Protein AF-A0AAV5FCM6-F1 (afdb_monomer_lite)

pLDDT: mean 78.23, std 13.0, range [49.06, 92.81]

Sequence (80 aa):
MAPFFLLQLLLLSQILLCTAIDTINSSTPLSGAQKIVSKGNKFALGFYTPPQGFSDTEQHDNIPVPDTQFYIRRSVTRST

Secondary structure (DSSP, 8-state):
-HHHHHHHHHHHHHHHHT------BTTB---TT-EEE-TTT-EEEEEEPPPTT---S--SS-PPPPS-EEEEEE------

Radius of gyration: 20.33 Å; chains: 1; bounding box: 57×23×48 Å

Foldseek 3Di:
DVVVVVVVVVVVVVVVVPPQDQDADPVRHADDQDWGAPPPRFKIKHKDADPDPPPPPDCPDPDDDDRMDIDIDGDDDPDD

Structure (mmCIF, N/CA/C/O backbone):
data_AF-A0AAV5FCM6-F1
#
_entry.id   AF-A0AAV5FCM6-F1
#
loop_
_atom_site.group_PDB
_atom_site.id
_atom_site.type_symbol
_atom_site.label_atom_id
_atom_site.label_alt_id
_atom_site.label_comp_id
_atom_site.label_asym_id
_atom_site.label_entity_id
_atom_site.label_seq_id
_atom_site.pdbx_PDB_ins_code
_atom_site.Cartn_x
_atom_site.Cartn_y
_atom_site.Cartn_z
_atom_site.occupancy
_atom_site.B_iso_or_equiv
_atom_site.auth_seq_id
_atom_site.auth_comp_id
_atom_site.auth_asym_id
_atom_site.auth_atom_id
_atom_site.pdbx_PDB_model_num
ATOM 1 N N . MET A 1 1 ? -32.421 -11.433 23.338 1.00 61.78 1 MET A N 1
ATOM 2 C CA . MET A 1 1 ? -31.825 -10.075 23.371 1.00 61.78 1 MET A CA 1
ATOM 3 C C . MET A 1 1 ? -30.306 -10.083 23.172 1.00 61.78 1 MET A C 1
ATOM 5 O O . MET A 1 1 ? -29.833 -9.283 22.386 1.00 61.78 1 MET A O 1
ATOM 9 N N . ALA A 1 2 ? -29.549 -11.020 23.758 1.00 73.94 2 ALA A N 1
ATOM 10 C CA . ALA A 1 2 ? -28.092 -11.149 23.571 1.00 73.94 2 ALA A CA 1
ATOM 11 C C . ALA A 1 2 ? -27.542 -11.261 22.120 1.00 73.94 2 ALA A C 1
ATOM 13 O O . ALA A 1 2 ? -26.511 -10.646 21.853 1.00 73.94 2 ALA A O 1
ATOM 14 N N . PRO A 1 3 ? -28.173 -11.974 21.159 1.00 77.88 3 PRO A N 1
ATOM 15 C CA . PRO A 1 3 ? -27.556 -12.175 19.840 1.00 77.88 3 PRO A CA 1
ATOM 16 C C . PRO A 1 3 ? -27.478 -10.890 19.003 1.00 77.88 3 PRO A C 1
ATOM 18 O O . PRO A 1 3 ? -26.544 -10.720 18.226 1.00 77.88 3 PRO A O 1
ATOM 21 N N . PHE A 1 4 ? -28.410 -9.953 19.205 1.00 84.75 4 PHE A N 1
ATOM 22 C CA . PHE A 1 4 ? -28.387 -8.653 18.533 1.00 84.75 4 PHE A CA 1
ATOM 23 C C . PHE A 1 4 ? -27.213 -7.786 19.012 1.00 84.75 4 PHE A C 1
ATOM 25 O O . PHE A 1 4 ? -26.530 -7.173 18.199 1.00 84.75 4 PHE A O 1
ATOM 32 N N . PHE A 1 5 ? -26.918 -7.800 20.318 1.00 86.25 5 PHE A N 1
ATOM 33 C CA . PHE A 1 5 ? -25.773 -7.080 20.884 1.00 86.25 5 PHE A CA 1
ATOM 34 C C . PHE A 1 5 ? -24.431 -7.621 20.378 1.00 86.25 5 PHE A C 1
ATOM 36 O O . PHE A 1 5 ? -23.534 -6.836 20.082 1.00 86.25 5 PHE A O 1
ATOM 43 N N . LEU A 1 6 ? -24.301 -8.943 20.227 1.00 88.31 6 LEU A N 1
ATOM 44 C CA . LEU A 1 6 ? -23.091 -9.561 19.670 1.00 88.31 6 LEU A CA 1
ATOM 45 C C . LEU A 1 6 ? -22.895 -9.198 18.195 1.00 88.31 6 LEU A C 1
ATOM 47 O O . LEU A 1 6 ? -21.784 -8.868 17.789 1.00 88.31 6 LEU A O 1
ATOM 51 N N . LEU A 1 7 ? -23.976 -9.199 17.409 1.00 90.00 7 LEU A N 1
ATOM 52 C CA . LEU A 1 7 ? -23.935 -8.782 16.008 1.00 90.00 7 LEU A CA 1
ATOM 53 C C . LEU A 1 7 ? -23.560 -7.298 15.879 1.00 90.00 7 LEU A C 1
ATOM 55 O O . LEU A 1 7 ? -22.735 -6.937 15.044 1.00 90.00 7 LEU A O 1
ATOM 59 N N . GLN A 1 8 ? -24.117 -6.445 16.741 1.00 88.88 8 GLN A N 1
ATOM 60 C CA . GLN A 1 8 ? -23.790 -5.022 16.795 1.00 88.88 8 GLN A CA 1
ATOM 61 C C . GLN A 1 8 ? -22.305 -4.809 17.129 1.00 88.88 8 GLN A C 1
ATOM 63 O O . GLN A 1 8 ? -21.631 -4.048 16.440 1.00 88.88 8 GLN A O 1
ATOM 68 N N . LEU A 1 9 ? -21.778 -5.513 18.137 1.00 89.38 9 LEU A N 1
ATOM 69 C CA . LEU A 1 9 ? -20.373 -5.423 18.538 1.00 89.38 9 LEU A CA 1
ATOM 70 C C . LEU A 1 9 ? -19.427 -5.898 17.426 1.00 89.38 9 LEU A C 1
ATOM 72 O O . LEU A 1 9 ? -18.414 -5.249 17.173 1.00 89.38 9 LEU A O 1
ATOM 76 N N . LEU A 1 10 ? -19.794 -6.977 16.727 1.00 88.88 10 LEU A N 1
ATOM 77 C CA . LEU A 1 10 ? -19.053 -7.473 15.570 1.00 88.88 10 LEU A CA 1
ATOM 78 C C . LEU A 1 10 ? -19.030 -6.438 14.438 1.00 88.88 10 LEU A C 1
ATOM 80 O O . LEU A 1 10 ? -17.980 -6.190 13.863 1.00 88.88 10 LEU A O 1
ATOM 84 N N . LEU A 1 11 ? -20.150 -5.776 14.131 1.00 86.62 11 LEU A N 1
ATOM 85 C CA . LEU A 1 11 ? -20.163 -4.714 13.117 1.00 86.62 11 LEU A CA 1
ATOM 86 C C . LEU A 1 11 ? -19.266 -3.530 13.511 1.00 86.62 11 LEU A C 1
ATOM 88 O O . LEU A 1 11 ? -18.534 -3.010 12.670 1.00 86.62 11 LEU A O 1
ATOM 92 N N . LEU A 1 12 ? -19.289 -3.118 14.782 1.00 85.12 12 LEU A N 1
ATOM 93 C CA . LEU A 1 12 ? -18.459 -2.015 15.274 1.00 85.12 12 LEU A CA 1
ATOM 94 C C . LEU A 1 12 ? -16.958 -2.346 15.224 1.00 85.12 12 LEU A C 1
ATOM 96 O O . LEU A 1 12 ? -16.162 -1.464 14.895 1.00 85.12 12 LEU A O 1
ATOM 100 N N . SER A 1 13 ? -16.558 -3.596 15.487 1.00 82.00 13 SER A N 1
ATOM 101 C CA . SER A 1 13 ? -15.148 -3.995 15.386 1.00 82.00 13 SER A CA 1
ATOM 102 C C . SER A 1 13 ? -14.630 -3.902 13.953 1.00 82.00 13 SER A C 1
ATOM 104 O O . SER A 1 13 ? -13.527 -3.400 13.741 1.00 82.00 13 SER A O 1
ATOM 106 N N . GLN A 1 14 ? -15.439 -4.295 12.959 1.00 78.62 14 GLN A N 1
ATOM 107 C CA . GLN A 1 14 ? -15.048 -4.188 11.548 1.00 78.62 14 GLN A CA 1
ATOM 108 C C . GLN A 1 14 ? -14.794 -2.733 11.134 1.00 78.62 14 GLN A C 1
ATOM 110 O O . GLN A 1 14 ? -13.872 -2.469 10.367 1.00 78.62 14 GLN A O 1
ATOM 115 N N . ILE A 1 15 ? -15.575 -1.782 11.658 1.00 73.06 15 ILE A N 1
ATOM 116 C CA . ILE A 1 15 ? -15.411 -0.351 11.358 1.00 73.06 15 ILE A CA 1
ATOM 117 C C . ILE A 1 15 ? -14.105 0.187 11.960 1.00 73.06 15 ILE A C 1
ATOM 119 O O . ILE A 1 15 ? -13.402 0.946 11.294 1.00 73.06 15 ILE A O 1
ATOM 123 N N . LEU A 1 16 ? -13.741 -0.241 13.177 1.00 68.19 16 LEU A N 1
ATOM 124 C CA . LEU A 1 16 ? -12.462 0.123 13.804 1.00 68.19 16 LEU A CA 1
ATOM 125 C C . LEU A 1 16 ? -11.253 -0.414 13.017 1.00 68.19 16 LEU A C 1
ATOM 127 O O . LEU A 1 16 ? -10.250 0.283 12.862 1.00 68.19 16 LEU A O 1
ATOM 131 N N . LEU A 1 17 ? -11.363 -1.638 12.49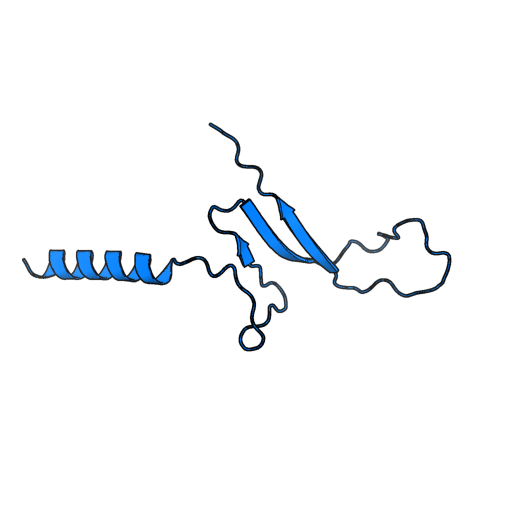8 1.00 64.38 17 LEU A N 1
ATOM 132 C CA . LEU A 1 17 ? -10.332 -2.288 11.682 1.00 64.38 17 LEU A CA 1
ATOM 133 C C . LEU A 1 17 ? -10.207 -1.679 10.275 1.00 64.38 17 LEU A C 1
ATOM 135 O O . LEU A 1 17 ? -9.149 -1.771 9.662 1.00 64.38 17 LEU A O 1
ATOM 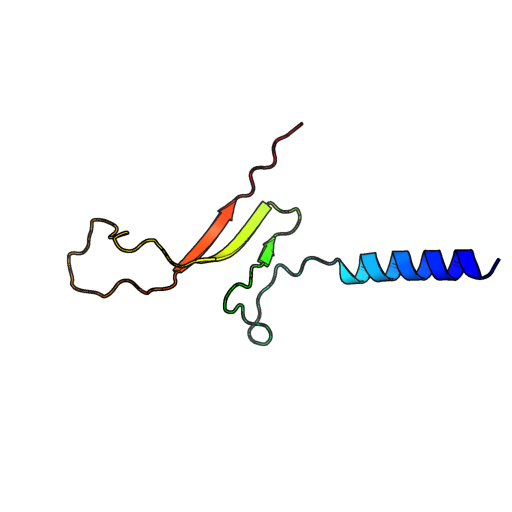139 N N . CYS A 1 18 ? -11.257 -1.032 9.760 1.00 60.69 18 CYS A N 1
ATOM 140 C CA . CYS A 1 18 ? -11.301 -0.503 8.395 1.00 60.69 18 CYS A CA 1
ATOM 141 C C . CYS A 1 18 ? -10.667 0.897 8.240 1.00 60.69 18 CYS A C 1
ATOM 143 O O . CYS A 1 18 ? -10.897 1.583 7.239 1.00 60.69 18 CYS A O 1
ATOM 145 N N . THR A 1 19 ? -9.870 1.348 9.213 1.00 63.44 19 THR A N 1
ATOM 146 C CA . THR A 1 19 ? -9.128 2.607 9.093 1.00 63.44 19 THR A CA 1
ATOM 147 C C . THR A 1 19 ? -8.034 2.455 8.033 1.00 63.44 19 THR A C 1
ATOM 149 O O . THR A 1 19 ? -7.092 1.681 8.180 1.00 63.44 19 THR A O 1
ATOM 152 N N . ALA A 1 20 ? -8.182 3.162 6.909 1.00 65.94 20 ALA A N 1
ATOM 153 C CA . ALA A 1 20 ? -7.173 3.163 5.857 1.00 65.94 20 ALA A CA 1
ATOM 154 C C . ALA A 1 20 ? -5.895 3.828 6.386 1.00 65.94 20 ALA A C 1
ATOM 156 O O . ALA A 1 20 ? -5.869 5.040 6.596 1.00 65.94 20 ALA A O 1
ATOM 157 N N . ILE A 1 21 ? -4.854 3.027 6.613 1.00 75.75 21 ILE A N 1
ATOM 158 C CA . ILE A 1 21 ? -3.520 3.514 6.956 1.00 75.75 21 ILE A CA 1
ATOM 159 C C . ILE A 1 21 ? -2.879 4.014 5.659 1.00 75.75 21 ILE A C 1
ATOM 161 O O . ILE A 1 21 ? -2.469 3.229 4.806 1.00 75.75 21 ILE A O 1
ATOM 165 N N . ASP A 1 22 ? -2.826 5.332 5.497 1.00 83.06 22 ASP A N 1
ATOM 166 C CA . ASP A 1 22 ? -2.206 6.010 4.355 1.00 83.06 22 ASP A CA 1
ATOM 167 C C . ASP A 1 22 ? -0.849 6.643 4.696 1.00 83.06 22 ASP A C 1
ATOM 169 O O . ASP A 1 22 ? -0.299 7.415 3.913 1.00 83.06 22 ASP A O 1
ATOM 173 N N . THR A 1 23 ? -0.292 6.288 5.856 1.00 87.19 23 THR A N 1
ATOM 174 C CA . THR A 1 23 ? 0.991 6.785 6.357 1.00 87.19 23 THR A CA 1
ATOM 175 C C . THR A 1 23 ? 2.021 5.659 6.387 1.00 87.19 23 THR A C 1
ATOM 177 O O . THR A 1 23 ? 1.767 4.603 6.960 1.00 87.19 23 THR A O 1
ATOM 180 N N . ILE A 1 24 ? 3.199 5.906 5.810 1.00 88.50 24 ILE A N 1
ATOM 181 C CA . ILE A 1 24 ? 4.371 5.028 5.913 1.00 88.50 24 ILE A CA 1
ATOM 182 C C . ILE A 1 24 ? 5.290 5.612 6.980 1.00 88.50 24 ILE A C 1
ATOM 184 O O . ILE A 1 24 ? 5.542 6.816 7.002 1.00 88.50 24 ILE A O 1
ATOM 188 N N . ASN A 1 25 ? 5.803 4.760 7.857 1.00 88.25 25 ASN A N 1
ATOM 189 C CA . ASN A 1 25 ? 6.809 5.127 8.844 1.00 88.25 25 ASN A CA 1
ATOM 190 C C . ASN A 1 25 ? 7.950 4.102 8.819 1.00 88.25 25 ASN A C 1
ATOM 192 O O . ASN A 1 25 ? 7.838 3.041 8.204 1.00 88.25 25 ASN A O 1
ATOM 196 N N . SER A 1 26 ? 9.048 4.406 9.508 1.00 89.56 26 SER A N 1
ATOM 197 C CA . SER A 1 26 ? 10.231 3.540 9.512 1.00 89.56 26 SER A CA 1
ATOM 198 C C . SER A 1 26 ? 9.990 2.158 10.132 1.00 89.56 26 SER A C 1
ATOM 200 O O . SER A 1 26 ? 10.730 1.231 9.822 1.00 89.56 26 SER A O 1
ATOM 202 N N . SER A 1 27 ? 8.979 1.995 10.995 1.00 89.56 27 SER A N 1
ATOM 203 C CA . SER A 1 27 ? 8.643 0.702 11.610 1.00 89.56 27 SER A CA 1
ATOM 204 C C . SER A 1 27 ? 7.699 -0.153 10.760 1.00 89.56 27 S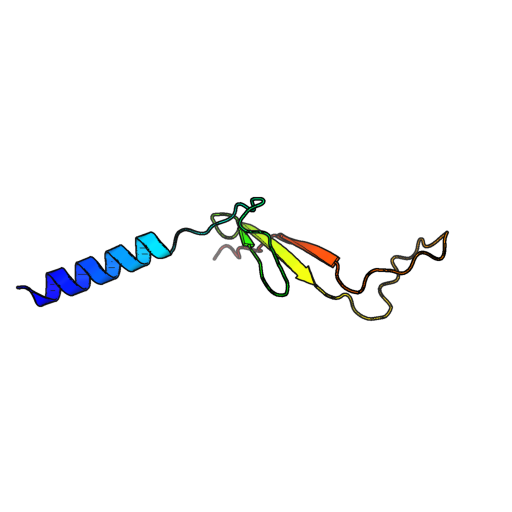ER A C 1
ATOM 206 O O . SER A 1 27 ? 7.609 -1.358 10.979 1.00 89.56 27 SER A O 1
ATOM 208 N N . THR A 1 28 ? 7.020 0.443 9.780 1.00 86.06 28 THR A N 1
ATOM 209 C CA . THR A 1 28 ? 6.102 -0.228 8.849 1.00 86.06 28 THR A CA 1
ATOM 210 C C . THR A 1 28 ? 6.399 0.205 7.408 1.00 86.06 28 THR A C 1
ATOM 212 O O . THR A 1 28 ? 5.605 0.910 6.780 1.00 86.06 28 THR A O 1
ATOM 215 N N . PRO A 1 29 ? 7.576 -0.173 6.872 1.00 88.75 29 PRO A N 1
ATOM 216 C CA . PRO A 1 29 ? 7.953 0.167 5.508 1.00 88.75 29 PRO A CA 1
ATOM 217 C C . PRO A 1 29 ? 7.079 -0.572 4.488 1.00 88.75 29 PRO A C 1
ATOM 219 O O . PRO A 1 29 ? 6.612 -1.686 4.729 1.00 88.75 29 PRO A O 1
ATOM 222 N N . LEU A 1 30 ? 6.904 0.036 3.314 1.00 90.44 30 LEU A N 1
ATOM 223 C CA . LEU A 1 30 ? 6.206 -0.587 2.191 1.00 90.44 30 LEU A CA 1
ATOM 224 C C . LEU A 1 30 ? 7.140 -1.560 1.462 1.00 90.44 30 LEU A C 1
ATOM 226 O O . LEU A 1 30 ? 8.274 -1.200 1.149 1.00 90.44 30 LEU A O 1
ATOM 230 N N . SER A 1 31 ? 6.671 -2.770 1.156 1.00 87.06 31 SER A N 1
ATOM 231 C CA . SER A 1 31 ? 7.493 -3.797 0.500 1.00 87.06 31 SER A CA 1
ATOM 232 C C . SER A 1 31 ? 6.718 -4.673 -0.489 1.00 87.06 31 SER A C 1
ATOM 234 O O . SER A 1 31 ? 5.516 -4.902 -0.347 1.00 87.06 31 SER A O 1
ATOM 236 N N . GLY A 1 32 ? 7.421 -5.191 -1.501 1.00 85.56 32 GLY A N 1
ATOM 237 C CA . GLY A 1 32 ? 6.875 -6.141 -2.473 1.00 85.56 32 GLY A CA 1
ATOM 238 C C . GLY A 1 32 ? 5.627 -5.621 -3.194 1.00 85.56 32 GLY A C 1
ATOM 239 O O . GLY A 1 32 ? 5.619 -4.520 -3.732 1.00 85.56 32 GLY A O 1
ATOM 240 N N . ALA A 1 33 ? 4.556 -6.419 -3.188 1.00 85.31 33 ALA A N 1
ATOM 241 C CA . ALA A 1 33 ? 3.278 -6.087 -3.826 1.00 85.31 33 ALA A CA 1
ATOM 242 C C . ALA A 1 33 ? 2.349 -5.209 -2.960 1.00 85.31 33 ALA A C 1
ATOM 244 O O . ALA A 1 33 ? 1.181 -5.008 -3.306 1.00 85.31 33 ALA A O 1
ATOM 245 N N . GLN A 1 34 ? 2.825 -4.719 -1.811 1.00 90.19 34 GLN A N 1
ATOM 246 C CA . GLN A 1 34 ? 2.024 -3.857 -0.950 1.00 90.19 34 GLN A CA 1
ATOM 247 C C . GLN A 1 34 ? 1.749 -2.512 -1.630 1.00 90.19 34 GLN A C 1
ATOM 249 O O . GLN A 1 34 ? 2.584 -1.954 -2.345 1.00 90.19 34 GLN A O 1
ATOM 254 N N . LYS A 1 35 ? 0.562 -1.968 -1.360 1.00 90.88 35 LYS A N 1
ATOM 255 C CA . LYS A 1 35 ? 0.175 -0.620 -1.765 1.00 90.88 35 LYS A CA 1
ATOM 256 C C . LYS A 1 35 ? -0.557 0.071 -0.631 1.00 90.88 35 LYS A C 1
ATOM 258 O O . LYS A 1 35 ? -1.321 -0.572 0.089 1.00 90.88 35 LYS A O 1
ATOM 263 N N . ILE A 1 36 ? -0.390 1.380 -0.540 1.00 91.69 36 ILE A N 1
ATOM 264 C CA . ILE A 1 36 ? -1.219 2.225 0.315 1.00 91.69 36 ILE A CA 1
ATOM 265 C C . ILE A 1 36 ? -2.198 3.008 -0.545 1.00 91.69 36 ILE A C 1
ATOM 267 O O . ILE A 1 36 ? -1.907 3.359 -1.692 1.00 91.69 36 ILE A O 1
ATOM 271 N N . VAL A 1 37 ? -3.372 3.280 0.007 1.00 89.81 37 VAL A N 1
ATOM 272 C CA . VAL A 1 37 ? -4.401 4.079 -0.652 1.00 89.81 37 VAL A CA 1
ATOM 273 C C . VAL A 1 37 ? -4.714 5.254 0.252 1.00 89.81 37 VAL A C 1
ATOM 275 O O . VAL A 1 37 ? -5.095 5.066 1.402 1.00 89.81 37 VAL A O 1
ATOM 278 N N . SER A 1 38 ? -4.564 6.466 -0.278 1.00 88.94 38 SER A N 1
ATOM 279 C CA . SER A 1 38 ? -4.864 7.691 0.465 1.00 88.94 38 SER A CA 1
ATOM 280 C C . SER A 1 38 ? -6.327 7.719 0.901 1.00 88.94 38 SER A C 1
ATOM 282 O O . SER A 1 38 ? -7.193 7.267 0.137 1.00 88.94 38 SER A O 1
ATOM 284 N N . LYS A 1 39 ? -6.630 8.372 2.026 1.00 85.94 39 LYS A N 1
ATOM 285 C CA . LYS A 1 39 ? -8.007 8.604 2.481 1.00 85.94 39 LYS A CA 1
ATOM 286 C C . LYS A 1 39 ? -8.941 9.076 1.356 1.00 85.94 39 LYS A C 1
ATOM 288 O O . LYS A 1 39 ? -8.641 10.021 0.618 1.00 85.94 39 LYS A O 1
ATOM 293 N N . GLY A 1 40 ? -10.114 8.452 1.246 1.00 85.81 40 GLY A N 1
ATOM 294 C CA . GLY A 1 40 ? -11.099 8.751 0.197 1.00 85.81 40 GLY A CA 1
ATOM 295 C C . GLY A 1 40 ? -10.690 8.257 -1.192 1.00 85.81 40 GLY A C 1
ATOM 296 O O . GLY A 1 40 ? -11.131 8.821 -2.187 1.00 85.81 40 GLY A O 1
ATOM 297 N N . ASN A 1 41 ? -9.809 7.254 -1.250 1.00 87.19 41 ASN A N 1
ATOM 298 C CA . ASN A 1 41 ? -9.405 6.547 -2.462 1.00 87.19 41 ASN A CA 1
ATOM 299 C C . ASN A 1 41 ? -8.915 7.480 -3.573 1.00 87.19 41 ASN A C 1
ATOM 301 O O . ASN A 1 41 ? -9.200 7.225 -4.733 1.00 87.19 41 ASN A O 1
ATOM 305 N N . LYS A 1 42 ? -8.205 8.565 -3.238 1.00 88.62 42 LYS A N 1
ATOM 306 C CA . LYS A 1 42 ? -7.761 9.576 -4.216 1.00 88.62 42 LYS A CA 1
ATOM 307 C C . LYS A 1 42 ? -6.489 9.176 -4.957 1.00 88.62 42 LYS A C 1
ATOM 309 O O . LYS A 1 42 ? -6.379 9.419 -6.156 1.00 88.62 42 LYS A O 1
ATOM 314 N N . PHE A 1 43 ? -5.556 8.543 -4.260 1.00 90.56 43 PHE A N 1
ATOM 315 C CA . PHE A 1 43 ? -4.272 8.092 -4.777 1.00 90.56 43 PHE A CA 1
ATOM 316 C C . PHE A 1 43 ? -3.943 6.693 -4.263 1.00 90.56 43 PHE A C 1
ATOM 318 O O . PHE A 1 43 ? -4.354 6.324 -3.161 1.00 90.56 43 PHE A O 1
ATOM 325 N N . ALA A 1 44 ? -3.180 5.942 -5.051 1.00 91.44 44 ALA A N 1
ATOM 326 C CA . ALA A 1 44 ? -2.537 4.702 -4.638 1.00 91.44 44 ALA A CA 1
ATOM 327 C C . ALA A 1 44 ? -1.024 4.810 -4.863 1.00 91.44 44 ALA A C 1
ATOM 329 O O . ALA A 1 44 ? -0.610 5.239 -5.941 1.00 91.44 44 ALA A O 1
ATOM 330 N N . LEU A 1 45 ? -0.235 4.419 -3.862 1.00 92.44 45 LEU A N 1
ATOM 331 C CA . LEU A 1 45 ? 1.228 4.348 -3.912 1.00 92.44 45 LEU A CA 1
ATOM 332 C C . LEU A 1 45 ? 1.664 2.887 -3.776 1.00 92.44 45 LEU A C 1
ATOM 334 O O . LEU A 1 45 ? 1.165 2.181 -2.897 1.00 92.44 45 LEU A O 1
ATOM 338 N N . GLY A 1 46 ? 2.593 2.447 -4.622 1.00 92.50 46 GLY A N 1
ATOM 339 C CA . GLY A 1 46 ? 3.147 1.096 -4.579 1.00 92.50 46 GLY A CA 1
ATOM 340 C C . GLY A 1 46 ? 4.334 0.907 -5.515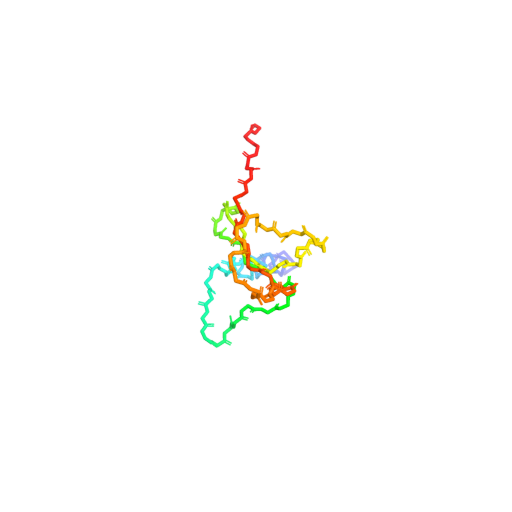 1.00 92.50 46 GLY A C 1
ATOM 341 O O . GLY A 1 46 ? 4.883 1.872 -6.049 1.00 92.50 46 GLY A O 1
ATOM 342 N N . PHE A 1 47 ? 4.695 -0.355 -5.719 1.00 92.81 47 PHE A N 1
ATOM 343 C CA . PHE A 1 47 ? 5.768 -0.776 -6.613 1.00 92.81 47 PHE A CA 1
ATOM 344 C C . PHE A 1 47 ? 5.209 -1.419 -7.882 1.00 92.81 47 PHE A C 1
ATOM 346 O O . PHE A 1 47 ? 4.136 -2.029 -7.857 1.00 92.81 47 PHE A O 1
ATOM 353 N N . TYR A 1 48 ? 5.937 -1.298 -8.988 1.00 87.25 48 TYR A N 1
ATOM 354 C CA . TYR A 1 48 ? 5.653 -2.018 -10.224 1.00 87.25 48 TYR A CA 1
ATOM 355 C C . TYR A 1 48 ? 6.943 -2.353 -10.974 1.00 87.25 48 TYR A C 1
ATOM 357 O O . TYR A 1 48 ? 7.941 -1.643 -10.862 1.00 87.25 48 TYR A O 1
ATOM 365 N N . THR A 1 49 ? 6.900 -3.424 -11.760 1.00 86.75 49 THR A N 1
ATOM 366 C CA . THR A 1 49 ? 7.964 -3.769 -12.705 1.00 86.75 49 THR A CA 1
ATOM 367 C C . THR A 1 49 ? 7.562 -3.256 -14.083 1.00 86.75 49 THR A C 1
ATOM 369 O O . THR A 1 49 ? 6.514 -3.673 -14.592 1.00 86.75 49 THR A O 1
ATOM 372 N N . PRO A 1 50 ? 8.327 -2.326 -14.679 1.00 81.00 50 PRO A N 1
ATOM 373 C CA . PRO A 1 50 ? 8.049 -1.863 -16.027 1.00 81.00 50 PRO A CA 1
ATOM 374 C C . PRO A 1 50 ? 8.275 -2.992 -17.049 1.00 81.00 50 PRO A C 1
ATOM 376 O O . PRO A 1 50 ? 9.067 -3.905 -16.804 1.00 81.00 50 PRO A O 1
ATOM 379 N N . PRO A 1 51 ? 7.598 -2.954 -18.210 1.00 78.12 51 PRO A N 1
ATOM 380 C CA . PRO A 1 51 ? 7.894 -3.871 -19.304 1.00 78.12 51 PRO A CA 1
ATOM 381 C C . PRO A 1 51 ? 9.357 -3.740 -19.742 1.00 78.12 51 PRO A C 1
ATOM 383 O O . PRO A 1 51 ? 9.901 -2.634 -19.797 1.00 78.12 51 PRO A O 1
ATOM 386 N N . GLN A 1 52 ? 9.980 -4.865 -20.100 1.00 69.31 52 GLN A N 1
ATOM 387 C CA . GLN A 1 52 ? 11.323 -4.869 -20.680 1.00 69.31 52 GLN A CA 1
ATOM 388 C C . GLN A 1 52 ? 11.323 -4.008 -21.953 1.00 69.31 52 GLN A C 1
ATOM 390 O O . GLN A 1 52 ? 10.549 -4.265 -22.873 1.00 69.31 52 GLN A O 1
ATOM 395 N N . GLY A 1 53 ? 12.156 -2.963 -21.977 1.00 62.31 53 GLY A N 1
ATOM 396 C CA . GLY A 1 53 ? 12.201 -1.985 -23.070 1.00 62.31 53 GLY A CA 1
ATOM 397 C C . GLY A 1 53 ? 11.487 -0.658 -22.795 1.00 62.31 53 GLY A C 1
ATOM 398 O O . GLY A 1 53 ? 11.433 0.176 -23.696 1.00 62.31 53 GLY A O 1
ATOM 399 N N . PHE A 1 54 ? 10.986 -0.411 -21.575 1.00 58.78 54 PHE A N 1
ATOM 400 C CA . PHE A 1 54 ? 10.693 0.955 -21.116 1.00 58.78 54 PHE A CA 1
ATOM 401 C C . PHE A 1 54 ? 12.014 1.695 -20.853 1.00 58.78 54 PHE A C 1
ATOM 403 O O . PHE A 1 54 ? 12.432 1.932 -19.722 1.00 58.78 54 PHE A O 1
ATOM 410 N N . SER A 1 55 ? 12.726 1.969 -21.938 1.00 58.03 55 SER A N 1
ATOM 411 C CA . SER A 1 55 ? 13.827 2.911 -21.986 1.00 58.03 55 SER A CA 1
ATOM 412 C C . SER A 1 55 ? 13.182 4.271 -22.198 1.00 58.03 55 SER A C 1
ATOM 414 O O . SER A 1 55 ? 12.887 4.643 -23.337 1.00 58.03 55 SER A O 1
ATOM 416 N N . ASP A 1 56 ? 12.903 4.994 -21.110 1.00 56.03 56 ASP A N 1
ATOM 417 C CA . ASP A 1 56 ? 12.658 6.429 -21.236 1.00 56.03 56 ASP A CA 1
ATOM 418 C C . ASP A 1 56 ? 13.820 6.992 -22.055 1.00 56.03 56 ASP A C 1
ATOM 420 O O . ASP A 1 56 ? 14.996 6.777 -21.753 1.00 56.03 56 ASP A O 1
ATOM 424 N N . THR A 1 57 ? 13.473 7.561 -23.199 1.00 56.69 57 THR A N 1
ATOM 425 C CA . THR A 1 57 ? 14.380 7.837 -24.306 1.00 56.69 57 THR A CA 1
ATOM 426 C C . THR A 1 57 ? 15.260 9.045 -23.991 1.00 56.69 57 THR A C 1
ATOM 428 O O . THR A 1 57 ? 15.179 10.017 -24.709 1.00 56.69 57 THR A O 1
ATOM 431 N N . GLU A 1 58 ? 16.083 9.022 -22.939 1.00 56.84 58 GLU A N 1
ATOM 432 C CA . GLU A 1 58 ? 17.132 10.025 -22.656 1.00 56.84 58 GLU A CA 1
ATOM 433 C C . GLU A 1 58 ? 18.280 9.416 -21.833 1.00 56.84 58 GLU A C 1
ATOM 435 O O . GLU A 1 58 ? 18.748 9.961 -20.834 1.00 56.84 58 GLU A O 1
ATOM 440 N N . GLN A 1 59 ? 18.759 8.248 -22.249 1.00 54.09 59 GLN A N 1
ATOM 441 C CA . GLN A 1 59 ? 19.912 7.623 -21.621 1.00 54.09 59 GLN A CA 1
ATOM 442 C C . GLN A 1 59 ? 21.215 8.104 -22.282 1.00 54.09 59 GLN A C 1
ATOM 444 O O . GLN A 1 59 ? 21.771 7.433 -23.146 1.00 54.09 59 GLN A O 1
ATOM 449 N N . HIS A 1 60 ? 21.697 9.288 -21.883 1.00 54.38 60 HIS A N 1
ATOM 450 C CA . HIS A 1 60 ? 23.045 9.767 -22.242 1.00 54.38 60 HIS A CA 1
ATOM 451 C C . HIS A 1 60 ? 24.164 8.999 -21.504 1.00 54.38 60 HIS A C 1
ATOM 453 O O . HIS A 1 60 ? 25.321 9.106 -21.882 1.00 54.38 60 HIS A O 1
ATOM 459 N N . ASP A 1 61 ? 23.845 8.161 -20.512 1.00 57.69 61 ASP A N 1
ATOM 460 C CA . ASP A 1 61 ? 24.828 7.351 -19.786 1.00 57.69 61 ASP A CA 1
ATOM 461 C C . ASP A 1 61 ? 24.273 5.950 -19.498 1.00 57.69 61 ASP A C 1
ATOM 463 O O . ASP A 1 61 ? 23.127 5.813 -19.080 1.00 57.69 61 ASP A O 1
ATOM 467 N N . ASN A 1 62 ? 25.079 4.902 -19.703 1.00 61.00 62 ASN A N 1
ATOM 468 C CA . ASN A 1 62 ? 24.761 3.467 -19.545 1.00 61.00 62 ASN A CA 1
ATOM 469 C C . ASN A 1 62 ? 24.363 3.027 -18.104 1.00 61.00 62 ASN A C 1
ATOM 471 O O . ASN A 1 62 ? 24.911 2.068 -17.566 1.00 61.00 62 ASN A O 1
ATOM 475 N N . ILE A 1 63 ? 23.435 3.718 -17.441 1.00 67.06 63 ILE A N 1
ATOM 476 C CA . ILE A 1 63 ? 22.852 3.372 -16.141 1.00 67.06 63 ILE A CA 1
ATOM 477 C C . ILE A 1 63 ? 21.763 2.285 -16.274 1.00 67.06 63 ILE A C 1
ATOM 479 O O . ILE A 1 63 ? 20.723 2.527 -16.884 1.00 67.06 63 ILE A O 1
ATOM 483 N N . PRO A 1 64 ? 21.927 1.095 -15.676 1.00 65.00 64 PRO A N 1
ATOM 484 C CA . PRO A 1 64 ? 20.881 0.075 -15.672 1.00 65.00 64 PRO A CA 1
ATOM 485 C C . PRO A 1 64 ? 19.574 0.609 -15.065 1.00 65.00 64 PRO A C 1
ATOM 487 O O . PRO A 1 64 ? 19.572 1.121 -13.944 1.00 65.00 64 PRO A O 1
ATOM 490 N N . VAL A 1 65 ? 18.460 0.484 -15.792 1.00 67.62 65 VAL A N 1
ATOM 491 C CA . VAL A 1 65 ? 17.126 0.790 -15.254 1.00 67.62 65 VAL A CA 1
ATOM 492 C C . VAL A 1 65 ? 16.776 -0.284 -14.215 1.00 67.62 65 VAL A C 1
ATOM 494 O O . VAL A 1 65 ? 16.913 -1.469 -14.520 1.00 67.62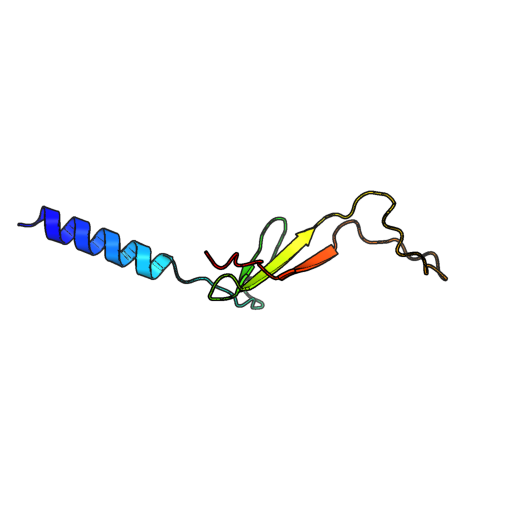 65 VAL A O 1
ATOM 497 N N . PRO A 1 66 ? 16.344 0.082 -12.996 1.00 70.50 66 PRO A N 1
ATOM 498 C CA . PRO A 1 66 ? 15.986 -0.899 -11.978 1.00 70.50 66 PRO A CA 1
ATOM 499 C C . PRO A 1 66 ? 14.731 -1.694 -12.370 1.00 70.50 66 PRO A C 1
ATOM 501 O O . PRO A 1 66 ? 13.750 -1.133 -12.861 1.00 70.50 66 PRO A O 1
ATOM 504 N N . ASP A 1 67 ? 14.726 -2.995 -12.061 1.00 77.94 67 ASP A N 1
ATOM 505 C CA . ASP A 1 67 ? 13.617 -3.927 -12.343 1.00 77.94 67 ASP A CA 1
ATOM 506 C C . ASP A 1 67 ? 12.319 -3.601 -11.580 1.00 77.94 67 ASP A C 1
ATOM 508 O O . ASP A 1 67 ? 11.259 -4.180 -11.827 1.00 77.94 67 ASP A O 1
ATOM 512 N N . THR A 1 68 ? 12.381 -2.711 -10.589 1.00 81.12 68 THR A N 1
ATOM 513 C CA . THR A 1 68 ? 11.232 -2.287 -9.787 1.00 81.12 68 THR A CA 1
ATOM 514 C C . THR A 1 68 ? 11.268 -0.783 -9.586 1.00 81.12 68 THR A C 1
ATOM 516 O O . THR A 1 68 ? 12.267 -0.231 -9.134 1.00 81.12 68 THR A O 1
ATOM 519 N N . GLN A 1 69 ? 10.144 -0.140 -9.881 1.00 85.19 69 GLN A N 1
ATOM 520 C CA . GLN A 1 69 ? 9.946 1.297 -9.778 1.00 85.19 69 GLN A CA 1
ATOM 521 C C . GLN A 1 69 ? 8.774 1.617 -8.848 1.00 85.19 69 GLN A C 1
ATOM 523 O O . GLN A 1 69 ? 7.857 0.814 -8.658 1.00 85.19 69 GLN A O 1
ATOM 528 N N . PHE A 1 70 ? 8.784 2.821 -8.281 1.00 89.56 70 PHE A N 1
ATOM 529 C CA . PHE A 1 70 ? 7.678 3.351 -7.485 1.00 89.56 70 PHE A CA 1
ATOM 530 C C . PHE A 1 70 ? 6.646 4.015 -8.400 1.00 89.56 70 PHE A C 1
ATOM 532 O O . PHE A 1 70 ? 7.009 4.663 -9.381 1.00 89.56 70 PHE A O 1
ATOM 539 N N . TYR A 1 71 ? 5.359 3.913 -8.066 1.00 89.75 71 TYR A N 1
ATOM 540 C CA . TYR A 1 71 ? 4.311 4.664 -8.758 1.00 89.75 71 TYR A CA 1
ATOM 541 C C . TYR A 1 71 ? 3.342 5.326 -7.787 1.00 89.75 71 TYR A C 1
ATOM 543 O O . TYR A 1 71 ? 3.003 4.768 -6.745 1.00 89.75 71 TYR A O 1
ATOM 551 N N . ILE A 1 72 ? 2.820 6.486 -8.190 1.00 91.75 72 ILE A N 1
ATOM 552 C CA . ILE A 1 72 ? 1.660 7.127 -7.570 1.00 91.75 72 ILE A CA 1
ATOM 553 C C . ILE A 1 72 ? 0.593 7.286 -8.646 1.00 91.75 72 ILE A C 1
ATOM 555 O O . ILE A 1 72 ? 0.785 8.002 -9.626 1.00 91.75 72 ILE A O 1
ATOM 559 N N . ARG A 1 73 ? -0.552 6.623 -8.473 1.00 91.06 73 ARG A N 1
ATOM 560 C CA . ARG A 1 73 ? -1.675 6.696 -9.417 1.00 91.06 73 ARG A CA 1
ATOM 561 C C . ARG A 1 73 ? -2.846 7.439 -8.796 1.00 91.06 73 ARG A C 1
ATOM 563 O O . ARG A 1 73 ? -3.319 7.057 -7.728 1.0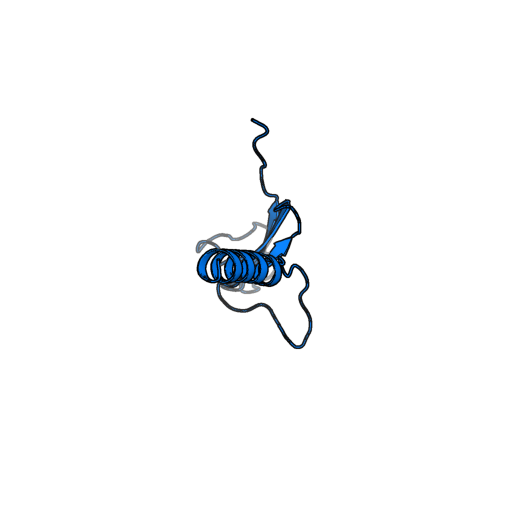0 91.06 73 ARG A O 1
ATOM 570 N N . ARG A 1 74 ? -3.373 8.448 -9.497 1.00 90.88 74 ARG A N 1
ATOM 571 C CA . ARG A 1 74 ? -4.651 9.084 -9.148 1.00 90.88 74 ARG A CA 1
ATOM 572 C C . ARG A 1 74 ? -5.808 8.135 -9.462 1.00 90.88 74 ARG A C 1
ATOM 574 O O . ARG A 1 74 ? -5.875 7.549 -10.540 1.00 90.88 74 ARG A O 1
ATOM 581 N N . SER A 1 75 ? -6.731 7.998 -8.525 1.00 80.19 75 SER A N 1
ATOM 582 C CA . SER A 1 75 ? -7.979 7.282 -8.738 1.00 80.19 75 SER A CA 1
ATOM 583 C C . SER A 1 75 ? -8.927 8.130 -9.573 1.00 80.19 75 SER A C 1
ATOM 585 O O . SER A 1 75 ? -9.130 9.316 -9.300 1.00 80.19 75 SER A O 1
ATOM 587 N N . VAL A 1 76 ? -9.514 7.522 -10.597 1.00 75.75 76 VAL A N 1
ATOM 588 C CA . VAL A 1 76 ? -10.579 8.144 -11.380 1.00 75.75 76 VAL A CA 1
ATOM 589 C C . VAL A 1 76 ? -11.892 7.787 -10.693 1.00 75.75 76 VAL A C 1
ATOM 591 O O . VAL A 1 76 ? -12.447 6.715 -10.923 1.00 75.75 76 VAL A O 1
ATOM 594 N N . THR A 1 77 ? -12.388 8.655 -9.813 1.00 59.62 77 THR A N 1
ATOM 595 C CA . THR A 1 77 ? -13.767 8.549 -9.327 1.00 59.62 77 THR A CA 1
ATOM 596 C C . THR A 1 77 ? -14.692 8.961 -10.462 1.00 59.62 77 THR A C 1
ATOM 598 O O . THR A 1 77 ? -14.813 10.146 -10.769 1.00 59.62 77 THR A O 1
ATOM 601 N N . ARG A 1 78 ? -15.314 7.985 -11.129 1.00 54.38 78 ARG A N 1
ATOM 602 C CA . ARG A 1 78 ? -16.403 8.259 -12.069 1.00 54.38 78 ARG A CA 1
ATOM 603 C C . ARG A 1 78 ? -17.568 8.803 -11.241 1.00 54.38 78 ARG A C 1
ATOM 605 O O . ARG A 1 78 ? -18.146 8.054 -10.464 1.00 54.38 78 ARG A O 1
ATOM 612 N N . SER A 1 79 ? -17.849 10.101 -11.351 1.00 51.78 79 SER A N 1
ATOM 613 C CA . SER A 1 79 ? -19.054 10.689 -10.764 1.00 51.78 79 SER A CA 1
ATOM 614 C C . SER A 1 79 ? -20.244 10.105 -11.525 1.00 51.78 79 SER A C 1
ATOM 616 O O . SER A 1 79 ? -20.427 10.421 -12.700 1.00 51.78 79 SER A O 1
ATOM 618 N N . THR A 1 80 ? -20.949 9.162 -10.907 1.00 49.06 80 THR A N 1
ATOM 619 C CA . THR A 1 80 ? -22.285 8.716 -11.326 1.00 49.06 80 THR A CA 1
ATOM 620 C C . THR A 1 80 ? -23.331 9.586 -10.668 1.00 49.06 80 THR A C 1
ATOM 622 O O . THR A 1 80 ? -23.137 9.861 -9.461 1.00 49.06 80 THR A O 1
#

Organism: NCBI:txid191504